Protein AF-A0A101GXI5-F1 (afdb_monomer)

Sequence (56 aa):
MMREAKGLSQEKLARLADVANNTIIKIEAGKNQNPTLDTLKKIARALDVSVDDLIK

Foldseek 3Di:
DLCVVVVHDLVNLCVQLVHDSVVSVCLVVVNCVQDDPSSLVSSCVSSVHDSVVSVD

Solvent-accessible surface area (backbone atoms only — not comparable to full-atom values): 331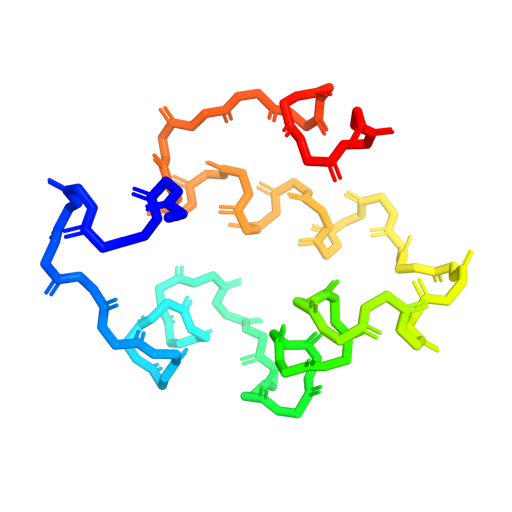3 Å² total; per-residue (Å²): 106,81,47,59,81,67,74,43,51,64,60,55,46,13,61,63,24,74,47,58,45,68,56,49,52,26,51,74,67,66,67,50,88,73,70,51,72,66,58,42,47,29,43,15,59,55,66,74,50,55,54,69,75,74,74,111

Radius of gyration: 9.86 Å; Cα contacts (8 Å, |Δi|>4): 55; chains: 1; bounding box: 21×18×25 Å

pLDDT: mean 82.46, std 8.89, range [57.38, 90.81]

Nearest PDB structures (foldseek):
  3qq6-assembly1_A  TM=9.155E-01  e=2.400E-03  Bacillus subtilis
  3zkc-assembly1_B  TM=9.178E-01  e=3.812E-03  Bacillus subtilis subsp. subtilis str. 168
  1b0n-assembly1_A  TM=9.212E-01  e=5.090E-03  Bacillus subtilis
  1zz6-assembly1_A-2  TM=8.385E-01  e=1.817E-02  Streptomyces wedmorensis
  1zz7-assembly1_B-2  TM=8.440E-01  e=2.040E-02  Streptomyces wedmorensis

Secondary structure (DSSP, 8-state):
-HHHHTT--HHHHHHHTTS-HHHHHHHHTT--S---HHHHHHHHHHHTS-SGGG--

Structure (mmCIF, N/CA/C/O backbone):
data_AF-A0A101GXI5-F1
#
_entry.id   AF-A0A101GXI5-F1
#
loop_
_atom_site.group_PDB
_atom_site.id
_atom_site.type_symbol
_atom_site.label_atom_id
_atom_site.label_alt_id
_atom_site.label_comp_id
_atom_site.label_asym_id
_atom_site.label_entity_id
_atom_site.label_seq_id
_atom_site.pdbx_PDB_ins_code
_atom_site.Cartn_x
_atom_site.Cartn_y
_atom_site.Cartn_z
_atom_site.occupancy
_atom_site.B_iso_or_equiv
_atom_site.auth_seq_id
_atom_site.auth_comp_id
_atom_site.auth_asym_id
_atom_site.auth_atom_id
_atom_site.pdbx_PDB_model_num
ATOM 1 N N . MET A 1 1 ? -4.517 9.885 2.588 1.00 62.97 1 MET A N 1
ATOM 2 C CA . MET A 1 1 ? -4.622 8.711 1.683 1.00 62.97 1 MET A CA 1
ATOM 3 C C . MET A 1 1 ? -5.539 7.637 2.265 1.00 62.97 1 MET A C 1
ATOM 5 O O . MET A 1 1 ? -5.625 7.531 3.482 1.00 62.97 1 MET A O 1
ATOM 9 N N . MET A 1 2 ? -6.175 6.797 1.430 1.00 72.44 2 MET A N 1
ATOM 10 C CA . MET A 1 2 ? -7.079 5.710 1.876 1.00 72.44 2 MET A CA 1
ATOM 11 C C . MET A 1 2 ? -6.467 4.775 2.940 1.00 72.44 2 MET A C 1
ATOM 13 O O . MET A 1 2 ? -7.168 4.296 3.824 1.00 72.44 2 MET A O 1
ATOM 17 N N . ARG A 1 3 ? -5.149 4.550 2.900 1.00 77.75 3 ARG A N 1
ATOM 18 C CA . ARG A 1 3 ? -4.406 3.763 3.902 1.00 77.75 3 ARG A CA 1
ATOM 19 C C . ARG A 1 3 ? -4.328 4.420 5.287 1.00 77.75 3 ARG A C 1
ATOM 21 O O . ARG A 1 3 ? -4.407 3.723 6.292 1.00 77.75 3 ARG A O 1
ATOM 28 N N . GLU A 1 4 ? -4.219 5.748 5.349 1.00 78.12 4 GLU A N 1
ATOM 29 C CA . GLU A 1 4 ? -4.123 6.505 6.607 1.00 78.12 4 GLU A CA 1
ATOM 30 C C . GLU A 1 4 ? -5.470 6.515 7.326 1.00 78.12 4 GLU A C 1
ATOM 32 O O . GLU A 1 4 ? -5.522 6.320 8.535 1.00 78.12 4 GLU A O 1
ATOM 37 N N . ALA A 1 5 ? -6.567 6.612 6.565 1.00 81.06 5 ALA A N 1
ATOM 38 C CA . ALA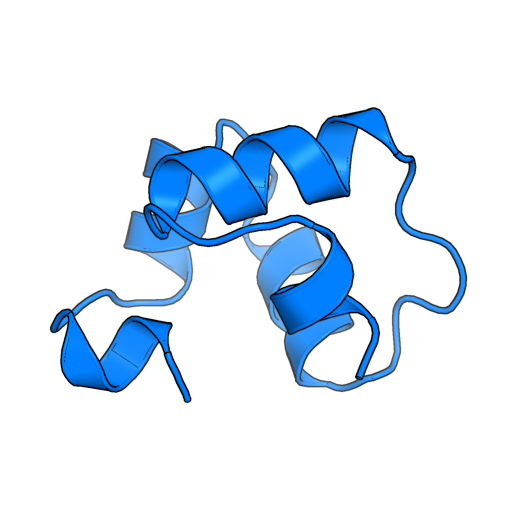 A 1 5 ? -7.923 6.459 7.091 1.00 81.06 5 ALA A CA 1
ATOM 39 C C . ALA A 1 5 ? -8.161 5.072 7.723 1.00 81.06 5 ALA A C 1
ATOM 41 O O . ALA A 1 5 ? -9.011 4.926 8.595 1.00 81.06 5 ALA A O 1
ATOM 42 N N . LYS A 1 6 ? -7.384 4.061 7.310 1.00 80.69 6 LYS A N 1
ATOM 43 C CA . LYS A 1 6 ? -7.407 2.698 7.862 1.00 80.69 6 LYS A CA 1
ATOM 44 C C . LYS A 1 6 ? -6.310 2.429 8.898 1.00 80.69 6 LYS A C 1
ATOM 46 O O . LYS A 1 6 ? -6.173 1.294 9.350 1.00 80.69 6 LYS A O 1
ATOM 51 N N . GLY A 1 7 ? -5.504 3.430 9.264 1.00 85.31 7 GLY A N 1
ATOM 52 C CA . GLY A 1 7 ? -4.384 3.259 10.196 1.00 85.31 7 GLY A CA 1
ATOM 53 C C . GLY A 1 7 ? -3.321 2.267 9.701 1.00 85.31 7 GLY A C 1
ATOM 54 O O . GLY A 1 7 ? -2.677 1.583 10.500 1.00 85.31 7 GLY A O 1
ATOM 55 N N . LEU A 1 8 ? -3.167 2.126 8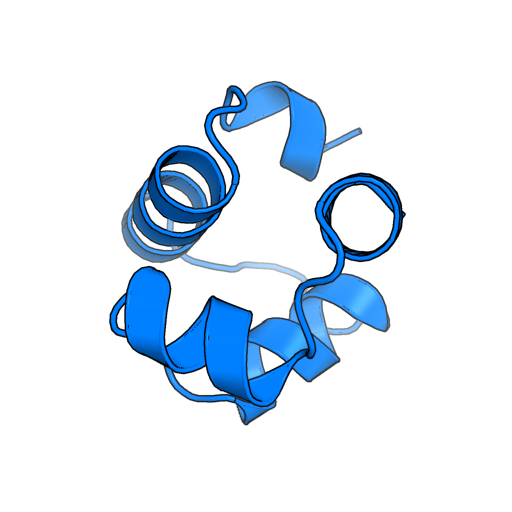.381 1.00 87.25 8 LEU A N 1
ATOM 56 C CA . LEU A 1 8 ? -2.207 1.218 7.759 1.00 87.25 8 LEU A CA 1
ATOM 57 C C . LEU A 1 8 ? -0.924 1.969 7.390 1.00 87.25 8 LEU A C 1
ATOM 59 O O . LEU A 1 8 ? -0.956 2.943 6.639 1.00 87.25 8 LEU A O 1
ATOM 63 N N . SER A 1 9 ? 0.218 1.466 7.864 1.00 89.81 9 SER A N 1
ATOM 64 C CA . SER A 1 9 ? 1.528 1.876 7.353 1.00 89.81 9 SER A CA 1
ATOM 65 C C . SER A 1 9 ? 1.782 1.287 5.960 1.00 89.81 9 SER A C 1
ATOM 67 O O . SER A 1 9 ? 1.168 0.289 5.575 1.00 89.81 9 SER A O 1
ATOM 69 N N . GLN A 1 10 ? 2.718 1.874 5.209 1.00 88.12 10 GLN A N 1
ATOM 70 C CA . GLN A 1 10 ? 3.107 1.395 3.874 1.00 88.12 10 GLN A CA 1
ATOM 71 C C . GLN A 1 10 ? 3.558 -0.072 3.899 1.00 88.12 10 GLN A C 1
ATOM 73 O O . GLN A 1 10 ? 3.089 -0.874 3.095 1.00 88.12 10 GLN A O 1
ATOM 78 N N . GLU A 1 11 ? 4.379 -0.453 4.883 1.00 90.00 11 GLU A N 1
ATOM 79 C CA . GLU A 1 11 ? 4.795 -1.845 5.086 1.00 90.00 11 GLU A CA 1
ATOM 80 C C . GLU A 1 11 ? 3.623 -2.772 5.398 1.00 90.00 11 GLU A C 1
ATOM 82 O O . GLU A 1 11 ? 3.559 -3.889 4.886 1.00 90.00 11 GLU A O 1
ATOM 87 N N . LYS A 1 12 ? 2.685 -2.324 6.240 1.00 90.06 12 LYS A N 1
ATOM 88 C CA . LYS A 1 12 ? 1.519 -3.131 6.605 1.00 90.06 12 LYS A CA 1
ATOM 89 C C . LYS A 1 12 ? 0.621 -3.348 5.392 1.00 90.06 12 LYS A C 1
ATOM 91 O O . LYS A 1 12 ? 0.183 -4.469 5.164 1.00 90.06 12 LYS A O 1
ATOM 96 N N . LEU A 1 13 ? 0.416 -2.312 4.582 1.00 89.44 13 LEU A N 1
ATOM 97 C CA . LEU A 1 13 ? -0.296 -2.422 3.314 1.00 89.44 13 LEU A CA 1
ATOM 98 C C . LEU A 1 13 ? 0.419 -3.368 2.343 1.00 89.44 13 LEU A C 1
ATOM 100 O O . LEU A 1 13 ? -0.228 -4.222 1.750 1.00 89.44 13 LEU A O 1
ATOM 104 N N . ALA A 1 14 ? 1.740 -3.256 2.213 1.00 90.62 14 ALA A N 1
ATOM 105 C CA . ALA A 1 14 ? 2.539 -4.120 1.349 1.00 90.62 14 ALA A CA 1
ATOM 106 C C . ALA A 1 14 ? 2.399 -5.600 1.732 1.00 90.62 14 ALA A C 1
ATOM 108 O O . ALA A 1 14 ? 2.168 -6.443 0.870 1.00 90.62 14 ALA A O 1
ATOM 109 N N . ARG A 1 15 ? 2.452 -5.901 3.037 1.00 90.81 15 ARG A N 1
ATOM 110 C CA . ARG A 1 15 ? 2.229 -7.257 3.559 1.00 90.81 15 ARG A CA 1
ATOM 111 C C . ARG A 1 15 ? 0.805 -7.751 3.312 1.00 90.81 15 ARG A C 1
ATOM 113 O O . ARG A 1 15 ? 0.638 -8.888 2.899 1.00 90.81 15 ARG A O 1
ATOM 120 N N . LEU A 1 16 ? -0.209 -6.914 3.545 1.00 90.38 16 LEU A N 1
ATOM 121 C CA . LEU A 1 16 ? -1.614 -7.282 3.319 1.00 90.38 16 LEU A CA 1
ATOM 122 C C . LEU A 1 16 ? -1.925 -7.522 1.837 1.00 90.38 16 LEU A C 1
ATOM 124 O O . LEU A 1 16 ? -2.719 -8.394 1.506 1.00 90.38 16 LEU A O 1
ATOM 128 N N . ALA A 1 17 ? -1.303 -6.743 0.956 1.00 89.38 17 ALA A N 1
ATOM 129 C CA . ALA A 1 17 ? -1.454 -6.868 -0.484 1.00 89.38 17 ALA A CA 1
ATOM 130 C C . ALA A 1 17 ? -0.533 -7.937 -1.093 1.00 89.38 17 ALA A C 1
ATOM 132 O O . ALA A 1 17 ? -0.634 -8.188 -2.285 1.00 89.38 17 ALA A O 1
ATOM 133 N N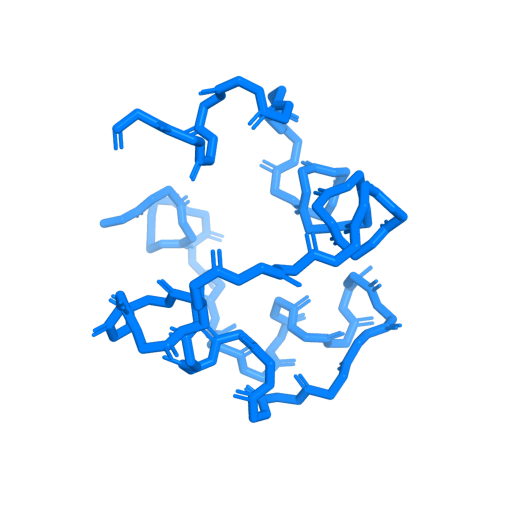 . ASP A 1 18 ? 0.355 -8.569 -0.324 1.00 90.12 18 ASP A N 1
ATOM 134 C CA . ASP A 1 18 ? 1.347 -9.513 -0.854 1.00 90.12 18 ASP A CA 1
ATOM 135 C C . ASP A 1 18 ? 2.187 -8.897 -1.998 1.00 90.12 18 ASP A C 1
ATOM 137 O O . ASP A 1 18 ? 2.344 -9.439 -3.094 1.00 90.12 18 ASP A O 1
ATOM 141 N N . VAL A 1 19 ? 2.687 -7.680 -1.764 1.00 88.81 19 VAL A N 1
ATOM 142 C CA . VAL A 1 19 ? 3.538 -6.939 -2.705 1.00 88.81 19 VAL A CA 1
ATOM 143 C C . VAL A 1 19 ? 4.754 -6.361 -1.993 1.00 88.81 19 VAL A C 1
ATOM 145 O O . VAL A 1 19 ? 4.770 -6.163 -0.780 1.00 88.81 19 VAL A O 1
ATOM 148 N N . ALA A 1 20 ? 5.797 -6.032 -2.755 1.00 89.06 20 ALA A N 1
ATOM 149 C CA . ALA A 1 20 ? 6.964 -5.362 -2.196 1.00 89.06 20 ALA A CA 1
ATOM 150 C C . ALA A 1 20 ? 6.600 -3.963 -1.664 1.00 89.06 20 ALA A C 1
ATOM 152 O O . ALA A 1 20 ? 5.914 -3.194 -2.339 1.00 89.06 20 ALA A O 1
ATOM 153 N N . ASN A 1 21 ? 7.146 -3.580 -0.505 1.00 89.31 21 ASN A N 1
ATOM 154 C CA . ASN A 1 21 ? 6.955 -2.233 0.056 1.00 89.31 21 ASN A CA 1
ATOM 155 C C . ASN A 1 21 ? 7.377 -1.131 -0.933 1.00 89.31 21 ASN A C 1
ATOM 157 O O . ASN A 1 21 ? 6.707 -0.115 -1.089 1.00 89.31 21 ASN A O 1
ATOM 161 N N . ASN A 1 22 ? 8.432 -1.382 -1.711 1.00 86.56 22 ASN A N 1
ATOM 162 C CA . ASN A 1 22 ? 8.883 -0.460 -2.750 1.00 86.56 22 ASN A CA 1
ATOM 163 C C . ASN A 1 22 ? 7.812 -0.214 -3.837 1.00 86.56 22 ASN A C 1
ATOM 165 O O . ASN A 1 22 ? 7.727 0.877 -4.390 1.00 86.56 22 ASN A O 1
ATOM 169 N N . THR A 1 23 ? 6.959 -1.201 -4.129 1.00 86.19 23 THR A N 1
ATOM 170 C CA . THR A 1 23 ? 5.832 -1.055 -5.063 1.00 86.19 23 THR A CA 1
ATOM 171 C C . THR A 1 23 ? 4.792 -0.085 -4.520 1.00 86.19 23 THR A C 1
ATOM 173 O O . THR A 1 23 ? 4.339 0.790 -5.254 1.00 86.19 23 THR A O 1
ATOM 176 N N . ILE A 1 24 ? 4.466 -0.201 -3.2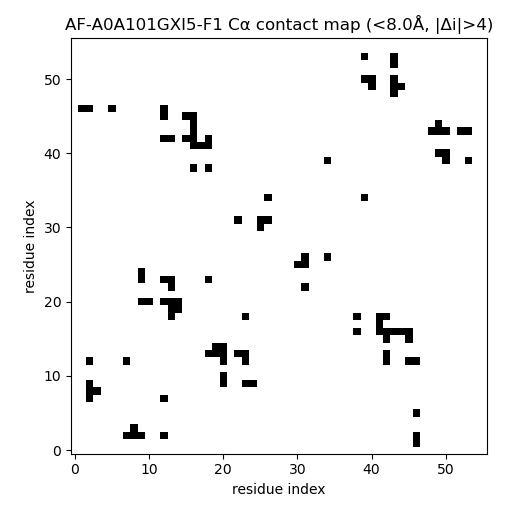31 1.00 86.69 24 ILE A N 1
ATOM 177 C CA . ILE A 1 24 ? 3.552 0.701 -2.531 1.00 86.69 24 ILE A CA 1
ATOM 178 C C . ILE A 1 24 ? 4.083 2.140 -2.553 1.00 86.69 24 ILE A C 1
ATOM 180 O O . ILE A 1 24 ? 3.354 3.047 -2.954 1.00 86.69 24 ILE A O 1
ATOM 184 N N . ILE A 1 25 ? 5.364 2.327 -2.215 1.00 86.94 25 ILE A N 1
ATOM 185 C CA . ILE A 1 25 ? 6.036 3.636 -2.228 1.00 86.94 25 ILE A CA 1
ATOM 186 C C . ILE A 1 25 ? 6.008 4.247 -3.632 1.00 86.94 25 ILE A C 1
ATOM 188 O O . ILE A 1 25 ? 5.682 5.420 -3.791 1.00 86.94 25 ILE A O 1
ATOM 192 N N . LYS A 1 26 ? 6.321 3.464 -4.674 1.00 83.94 26 LYS A N 1
ATOM 193 C CA . LYS A 1 26 ? 6.293 3.946 -6.063 1.00 83.94 26 LYS A CA 1
ATOM 194 C C . LYS A 1 26 ? 4.889 4.347 -6.513 1.00 83.94 26 LYS A C 1
ATOM 196 O O . LYS A 1 26 ? 4.772 5.301 -7.277 1.00 83.94 26 LYS A O 1
ATOM 201 N N . ILE A 1 27 ? 3.856 3.624 -6.078 1.00 81.31 27 ILE A N 1
ATOM 202 C CA . ILE A 1 27 ? 2.457 3.941 -6.396 1.00 81.31 27 ILE A CA 1
ATOM 203 C C . ILE A 1 27 ? 2.043 5.248 -5.709 1.00 81.31 27 ILE A C 1
ATOM 205 O O . ILE A 1 27 ? 1.511 6.127 -6.373 1.00 81.31 27 ILE A O 1
ATOM 209 N N . GLU A 1 28 ? 2.364 5.434 -4.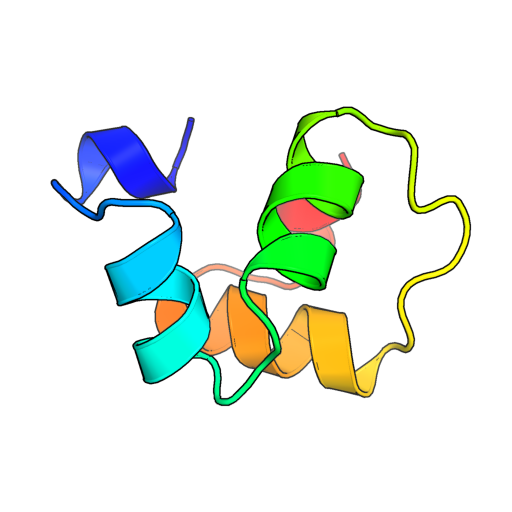426 1.00 80.25 28 GLU A N 1
ATOM 210 C CA . GLU A 1 28 ? 2.091 6.704 -3.722 1.00 80.25 28 GLU A CA 1
ATOM 211 C C . GLU A 1 28 ? 2.858 7.884 -4.280 1.00 80.25 28 GLU A C 1
ATOM 213 O O . GLU A 1 28 ? 2.335 8.989 -4.354 1.00 80.25 28 GLU A O 1
ATOM 218 N N . ALA A 1 29 ? 4.113 7.656 -4.657 1.00 80.81 29 ALA A N 1
ATOM 219 C CA . ALA A 1 29 ? 4.958 8.689 -5.225 1.00 80.81 29 ALA A CA 1
ATOM 220 C C . ALA A 1 29 ? 4.560 9.049 -6.667 1.00 80.81 29 ALA A C 1
ATOM 222 O O . ALA A 1 29 ? 5.239 9.874 -7.276 1.00 80.81 29 ALA A O 1
ATOM 223 N N . GLY A 1 30 ? 3.552 8.386 -7.254 1.00 71.56 30 GLY A N 1
ATOM 224 C CA . GLY A 1 30 ? 3.188 8.535 -8.667 1.00 71.56 30 GLY A CA 1
ATOM 225 C C . GLY A 1 30 ? 4.302 8.111 -9.634 1.00 71.56 30 GLY A C 1
ATOM 226 O O . GLY A 1 30 ? 4.259 8.427 -10.819 1.00 71.56 30 GLY A O 1
ATOM 227 N N . LYS A 1 31 ? 5.334 7.411 -9.138 1.00 64.38 31 LYS A N 1
ATOM 228 C CA . LYS A 1 31 ? 6.516 6.989 -9.908 1.00 64.38 31 LYS A CA 1
ATOM 229 C C . LYS A 1 31 ? 6.353 5.618 -10.558 1.00 64.38 31 LYS A C 1
ATOM 231 O O . LYS A 1 31 ? 7.145 5.264 -11.426 1.00 64.38 31 LYS A O 1
ATOM 236 N N . ASN A 1 32 ? 5.360 4.830 -10.146 1.00 63.16 32 ASN A N 1
ATOM 237 C CA . ASN A 1 32 ? 4.998 3.596 -10.838 1.00 63.16 32 ASN A CA 1
ATOM 238 C C . ASN A 1 32 ? 3.988 3.929 -11.938 1.00 63.16 32 ASN A C 1
ATOM 240 O O . ASN A 1 32 ? 2.788 3.951 -11.694 1.00 63.16 32 ASN A O 1
ATOM 244 N N . GLN A 1 33 ? 4.480 4.198 -13.147 1.00 57.38 33 GLN A N 1
ATOM 245 C CA . GLN A 1 33 ? 3.628 4.545 -14.291 1.00 57.38 33 GLN A CA 1
ATOM 246 C C . GLN A 1 33 ? 2.838 3.354 -14.854 1.00 57.38 33 GLN A C 1
ATOM 248 O O . GLN A 1 33 ? 1.933 3.569 -15.648 1.00 57.38 33 GLN A O 1
ATOM 253 N N . ASN A 1 34 ? 3.167 2.110 -14.474 1.00 63.66 34 ASN A N 1
ATOM 254 C CA . ASN A 1 34 ? 2.484 0.925 -15.001 1.00 63.66 34 ASN A CA 1
ATOM 255 C C . ASN A 1 34 ? 2.498 -0.269 -14.018 1.00 63.66 34 ASN A C 1
ATOM 257 O O . ASN A 1 34 ? 3.096 -1.311 -14.306 1.00 63.66 34 ASN A O 1
ATOM 261 N N . PRO A 1 35 ? 1.899 -0.152 -12.815 1.00 72.50 35 PRO A N 1
ATOM 262 C CA . PRO A 1 35 ? 1.667 -1.328 -11.985 1.00 72.50 35 PRO A CA 1
ATOM 263 C C . PRO A 1 35 ? 0.782 -2.318 -12.754 1.00 72.50 35 PRO A C 1
ATOM 265 O O . PRO A 1 35 ? -0.187 -1.932 -13.406 1.00 72.50 35 PRO A O 1
ATOM 268 N N . THR A 1 36 ? 1.111 -3.609 -12.699 1.00 81.94 36 THR A N 1
ATOM 269 C CA . THR A 1 36 ? 0.266 -4.632 -13.325 1.00 81.94 36 THR A CA 1
ATOM 270 C C . THR A 1 36 ? -1.124 -4.632 -12.692 1.00 81.94 36 THR A C 1
ATOM 272 O O . THR A 1 36 ? -1.277 -4.361 -11.498 1.00 81.94 36 THR A O 1
ATO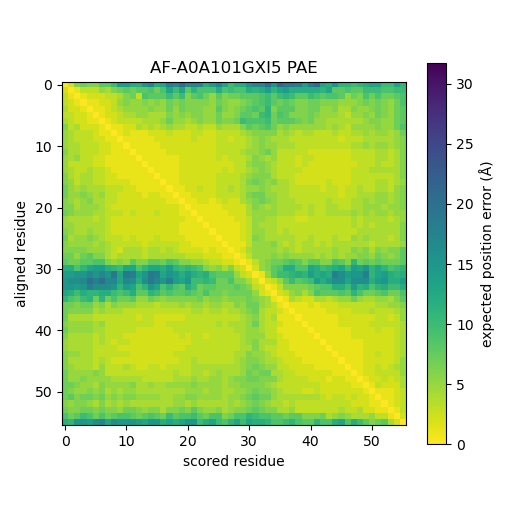M 275 N N . LEU A 1 37 ? -2.142 -5.001 -13.475 1.00 83.38 37 LEU A N 1
ATOM 276 C CA . LEU A 1 37 ? -3.521 -5.097 -12.987 1.00 83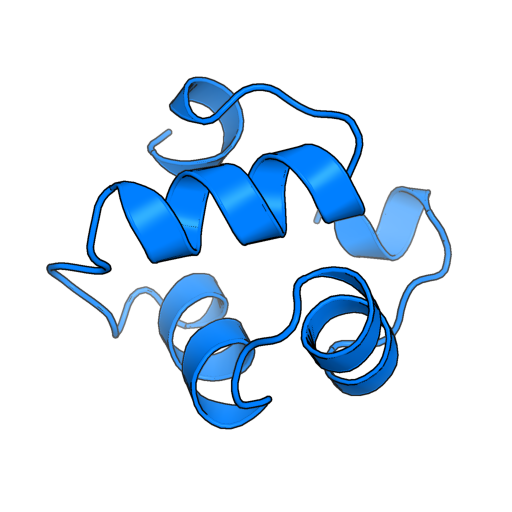.38 37 LEU A CA 1
ATOM 277 C C . LEU A 1 37 ? -3.633 -6.015 -11.751 1.00 83.38 37 LEU A C 1
ATOM 279 O O . LEU A 1 37 ? -4.437 -5.760 -10.862 1.00 83.38 37 LEU A O 1
ATOM 283 N N . ASP A 1 38 ? -2.798 -7.058 -11.673 1.00 86.88 38 ASP A N 1
ATOM 284 C CA . ASP A 1 38 ? -2.677 -7.942 -10.504 1.00 86.88 38 ASP A CA 1
ATOM 285 C C . ASP A 1 38 ? -2.232 -7.190 -9.238 1.00 86.88 38 ASP A C 1
ATOM 287 O O . ASP A 1 38 ? -2.878 -7.285 -8.196 1.00 86.88 38 ASP A O 1
ATOM 291 N N . THR A 1 39 ? -1.181 -6.373 -9.350 1.00 87.38 39 THR A N 1
ATOM 292 C CA . THR A 1 39 ? -0.664 -5.543 -8.251 1.00 87.38 39 THR A CA 1
ATOM 293 C C . THR A 1 39 ? -1.730 -4.567 -7.759 1.00 87.38 39 THR A C 1
ATOM 295 O O . THR A 1 39 ? -1.945 -4.431 -6.557 1.00 87.38 39 THR A O 1
ATOM 298 N N . LEU A 1 40 ? -2.434 -3.913 -8.686 1.00 86.00 40 LEU A N 1
ATOM 299 C CA . LEU A 1 40 ? -3.523 -3.004 -8.340 1.00 86.00 40 LEU A CA 1
ATOM 300 C C . LEU A 1 40 ? -4.667 -3.737 -7.632 1.00 86.00 40 LEU A C 1
ATOM 302 O O . LEU A 1 40 ? -5.119 -3.276 -6.592 1.00 86.00 40 LEU A O 1
ATOM 306 N N . LYS A 1 41 ? -5.091 -4.908 -8.129 1.00 88.94 41 LYS A N 1
ATOM 307 C CA . LYS A 1 41 ? -6.133 -5.736 -7.489 1.00 88.94 41 LYS A CA 1
ATOM 308 C C . LYS A 1 41 ? -5.755 -6.164 -6.076 1.00 88.94 41 LYS A C 1
ATOM 310 O O . LYS A 1 41 ? -6.599 -6.152 -5.185 1.00 88.94 41 LYS A O 1
ATOM 315 N N . LYS A 1 42 ? -4.497 -6.544 -5.871 1.00 90.69 42 L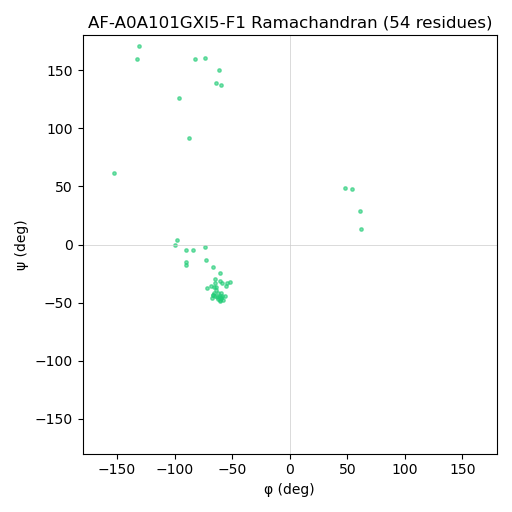YS A N 1
ATOM 316 C CA . LYS A 1 42 ? -3.948 -6.921 -4.567 1.00 90.69 42 LYS A CA 1
ATOM 317 C C . LYS A 1 42 ? -3.997 -5.769 -3.565 1.00 90.69 42 LYS A C 1
ATOM 319 O O . LYS A 1 42 ? -4.479 -5.940 -2.448 1.00 90.69 42 LYS A O 1
ATOM 324 N N . ILE A 1 43 ? -3.567 -4.583 -3.989 1.00 88.50 43 ILE A N 1
ATOM 325 C CA . ILE A 1 43 ? -3.595 -3.367 -3.167 1.00 88.50 43 ILE A CA 1
ATOM 326 C C . ILE A 1 43 ? -5.033 -2.929 -2.886 1.00 88.50 43 ILE A C 1
ATOM 328 O O . ILE A 1 43 ? -5.358 -2.618 -1.745 1.00 88.50 43 ILE A O 1
ATOM 332 N N . ALA A 1 44 ? -5.896 -2.960 -3.902 1.00 88.81 44 ALA A N 1
ATOM 333 C CA . ALA A 1 44 ? -7.315 -2.639 -3.800 1.00 88.81 44 ALA A CA 1
ATOM 334 C C . ALA A 1 44 ? -8.011 -3.548 -2.776 1.00 88.81 44 ALA A C 1
ATOM 336 O O . ALA A 1 44 ? -8.653 -3.056 -1.855 1.00 88.81 44 ALA A O 1
ATOM 337 N N . ARG A 1 45 ? -7.772 -4.867 -2.847 1.00 89.62 45 ARG A N 1
ATOM 338 C CA . ARG A 1 45 ? -8.252 -5.835 -1.847 1.00 89.62 45 ARG A CA 1
ATOM 339 C C . ARG A 1 45 ? -7.733 -5.549 -0.444 1.00 89.62 45 ARG A C 1
ATOM 341 O O . ARG A 1 45 ? -8.512 -5.571 0.499 1.00 89.62 45 ARG A O 1
ATOM 348 N N . ALA A 1 46 ? -6.441 -5.269 -0.292 1.00 89.44 46 ALA A N 1
ATOM 349 C CA . ALA A 1 46 ? -5.856 -4.966 1.015 1.00 89.44 46 ALA A CA 1
ATOM 350 C C . ALA A 1 46 ? -6.402 -3.666 1.628 1.00 89.44 46 ALA A C 1
ATOM 352 O O . ALA A 1 46 ? -6.465 -3.524 2.849 1.00 89.44 46 ALA A O 1
ATOM 353 N N . LEU A 1 47 ? -6.791 -2.716 0.778 1.00 86.25 47 LEU A N 1
ATOM 354 C CA . LEU A 1 47 ? -7.429 -1.466 1.169 1.00 86.25 47 LEU A CA 1
ATOM 355 C C . LEU A 1 47 ? -8.952 -1.562 1.226 1.00 86.25 47 LEU A C 1
ATOM 357 O O . LEU A 1 47 ? -9.558 -0.603 1.692 1.00 86.25 47 LEU A O 1
ATOM 361 N N . ASP A 1 48 ? -9.561 -2.683 0.838 1.00 87.00 48 ASP A N 1
ATOM 362 C CA . ASP A 1 48 ? -11.012 -2.850 0.676 1.00 87.00 48 ASP A CA 1
ATOM 363 C C . ASP A 1 48 ? -11.634 -1.695 -0.137 1.00 87.00 48 ASP A C 1
ATOM 365 O O . ASP A 1 48 ? -12.574 -1.029 0.289 1.00 87.00 48 ASP A O 1
ATOM 369 N N . VAL A 1 49 ? -11.011 -1.387 -1.275 1.00 87.19 49 VAL A N 1
ATOM 370 C CA . VAL A 1 49 ? -11.459 -0.385 -2.255 1.00 87.19 49 VAL A CA 1
ATOM 371 C C . VAL A 1 49 ? -11.437 -1.001 -3.648 1.00 87.19 49 VAL A C 1
ATOM 373 O O . VAL A 1 49 ? -10.906 -2.099 -3.843 1.00 87.19 49 VAL A O 1
ATOM 376 N N . SER A 1 50 ? -11.982 -0.298 -4.633 1.00 86.25 50 SER A N 1
ATOM 377 C CA . SER A 1 50 ? -11.918 -0.740 -6.020 1.00 86.25 50 SER A CA 1
ATOM 378 C C . SER A 1 50 ? -10.587 -0.352 -6.670 1.00 86.25 50 SER A C 1
ATOM 380 O O . SER A 1 50 ? -9.864 0.531 -6.211 1.00 86.25 50 SER A O 1
ATOM 382 N N . VAL A 1 51 ? -10.217 -1.034 -7.758 1.00 83.81 51 VAL A N 1
ATOM 383 C CA . VAL A 1 51 ? -8.981 -0.714 -8.501 1.00 83.81 51 VAL A CA 1
ATOM 384 C C . VAL A 1 51 ? -9.068 0.675 -9.139 1.00 83.81 51 VAL A C 1
ATOM 386 O O . VAL A 1 51 ? -8.074 1.386 -9.219 1.00 83.81 51 VAL A O 1
ATOM 389 N N . ASP A 1 52 ? -10.263 1.078 -9.543 1.00 82.50 52 ASP A N 1
ATOM 390 C CA . ASP A 1 52 ? -10.606 2.413 -10.030 1.00 82.50 52 ASP A CA 1
ATOM 391 C C . ASP A 1 52 ? -10.324 3.528 -9.006 1.00 82.50 52 ASP A C 1
ATOM 393 O O . ASP A 1 52 ? -9.860 4.596 -9.405 1.00 82.50 52 ASP A O 1
ATOM 397 N N . ASP A 1 53 ? -10.471 3.274 -7.700 1.00 80.94 53 ASP A N 1
ATOM 398 C CA . ASP A 1 53 ? -10.079 4.225 -6.646 1.00 80.94 53 ASP A CA 1
ATOM 399 C C . ASP A 1 53 ? -8.557 4.460 -6.575 1.00 80.94 53 ASP A C 1
ATOM 401 O O . ASP A 1 53 ? -8.115 5.464 -6.017 1.00 80.94 53 ASP A O 1
ATOM 405 N N . LEU A 1 54 ? -7.745 3.550 -7.131 1.00 76.81 54 LEU A N 1
ATOM 406 C CA . LEU A 1 54 ? -6.280 3.666 -7.184 1.00 76.81 54 LEU A CA 1
ATOM 407 C C . LEU A 1 54 ? -5.767 4.372 -8.449 1.00 76.81 54 LEU A C 1
ATOM 409 O O . LEU A 1 54 ? -4.602 4.759 -8.477 1.00 76.81 54 LEU A O 1
ATOM 413 N N . ILE A 1 55 ? -6.590 4.487 -9.497 1.00 70.69 55 ILE A N 1
ATOM 414 C CA . ILE A 1 55 ? -6.203 5.017 -10.824 1.00 70.69 55 ILE A CA 1
ATOM 415 C C . ILE A 1 55 ? -6.627 6.494 -10.991 1.00 70.69 55 ILE A C 1
ATOM 417 O O . ILE A 1 55 ? -6.379 7.102 -12.030 1.00 70.69 55 ILE A O 1
ATOM 421 N N . LYS A 1 56 ? -7.268 7.079 -9.976 1.00 57.75 56 LYS A N 1
ATOM 422 C CA . LYS A 1 56 ? -7.849 8.423 -10.036 1.00 57.75 56 LYS A CA 1
ATOM 423 C C . LYS A 1 56 ? -6.847 9.549 -9.787 1.00 57.75 56 LYS A C 1
ATOM 425 O O . LYS A 1 56 ? -5.946 9.369 -8.940 1.00 57.75 56 LYS A O 1
#

Mean predicted aligned error: 4.71 Å